Protein AF-A0AAW1KNJ4-F1 (afdb_monomer_lite)

pLDDT: mean 74.17, std 12.13, range [49.53, 91.25]

Radius of gyration: 25.49 Å; chains: 1; bounding box: 36×62×52 Å

InterPro domains:
  IPR037448 Zwei Ig domain protein zig-8 [PTHR23279] (3-48)

Organism: Po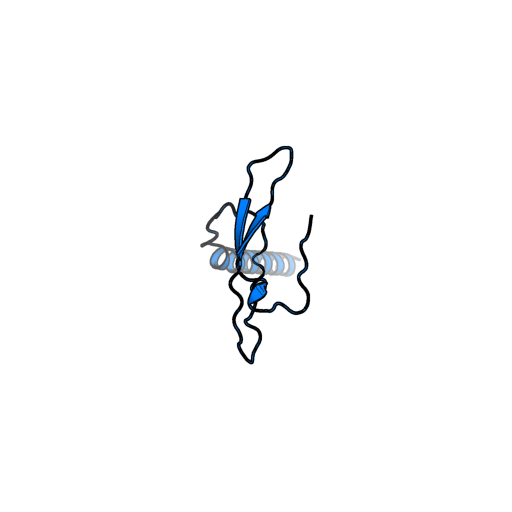pillia japonica (NCBI:txid7064)

Secondary structure (DSSP, 8-state):
-----SS--GGG-EEEEE--TTS--EEEEE-----SS-----------------TTHHHHHHHHHHHHHHHHHHHHHT-

Structure (mmCIF, N/CA/C/O backbone):
data_AF-A0AAW1KNJ4-F1
#
_entry.id   AF-A0AAW1KNJ4-F1
#
loop_
_atom_site.group_PDB
_atom_site.id
_atom_site.type_symbol
_atom_site.label_atom_id
_atom_site.label_alt_id
_atom_site.label_comp_id
_atom_site.label_asym_id
_atom_site.label_entity_id
_atom_site.label_seq_id
_atom_site.pdbx_PDB_ins_code
_atom_site.Cartn_x
_atom_site.Cartn_y
_atom_site.Cartn_z
_atom_site.occupancy
_atom_site.B_iso_or_equiv
_atom_site.auth_seq_id
_atom_site.auth_comp_id
_atom_site.auth_asym_id
_atom_site.auth_atom_id
_atom_site.pdbx_PDB_model_num
ATOM 1 N N . MET A 1 1 ? -2.122 6.254 -16.673 1.00 57.62 1 MET A N 1
ATOM 2 C CA . MET A 1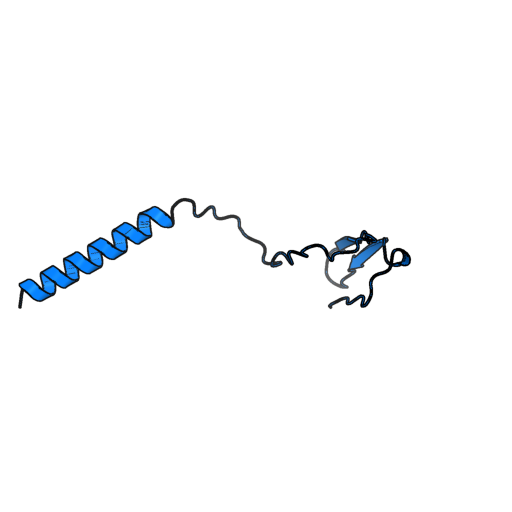 1 ? -2.699 4.905 -16.822 1.00 57.62 1 MET A CA 1
ATOM 3 C C . MET A 1 1 ? -3.010 4.408 -15.424 1.00 57.62 1 MET A C 1
ATOM 5 O O . MET A 1 1 ? -2.079 4.147 -14.673 1.00 57.62 1 MET A O 1
ATOM 9 N N . GLU A 1 2 ? -4.283 4.385 -15.049 1.00 75.69 2 GLU A N 1
ATOM 10 C CA . GLU A 1 2 ? -4.753 3.876 -13.757 1.00 75.69 2 GLU A CA 1
ATOM 11 C C . GLU A 1 2 ? -5.728 2.730 -14.041 1.00 75.69 2 GLU A C 1
ATOM 13 O O . GLU A 1 2 ? -6.525 2.830 -14.973 1.00 75.69 2 GLU A O 1
ATOM 18 N N . LEU A 1 3 ? -5.615 1.630 -13.293 1.00 78.44 3 LEU A N 1
ATOM 19 C CA . LEU A 1 3 ? -6.524 0.489 -13.381 1.00 78.44 3 LEU A CA 1
ATOM 20 C C . LEU A 1 3 ? -7.381 0.471 -12.117 1.00 78.44 3 LEU A C 1
ATOM 22 O O . LEU A 1 3 ? -6.847 0.325 -11.018 1.00 78.44 3 LEU A O 1
ATOM 26 N N . LEU A 1 4 ? -8.696 0.600 -12.288 1.00 83.12 4 LEU A N 1
ATOM 27 C CA . LEU A 1 4 ? -9.675 0.532 -11.209 1.00 83.12 4 LEU A CA 1
ATOM 28 C C . LEU A 1 4 ? -10.535 -0.721 -11.384 1.00 83.12 4 LEU A C 1
ATOM 30 O O . LEU A 1 4 ? -11.168 -0.895 -12.423 1.00 83.12 4 LEU A O 1
ATOM 34 N N . ILE A 1 5 ? -10.575 -1.569 -10.356 1.00 80.62 5 ILE A N 1
ATOM 35 C CA . ILE A 1 5 ? -11.423 -2.767 -10.305 1.00 80.62 5 ILE A CA 1
ATOM 36 C C . ILE A 1 5 ? -12.436 -2.556 -9.170 1.00 80.62 5 ILE A C 1
ATOM 38 O O . ILE A 1 5 ? -12.110 -2.800 -8.006 1.00 80.62 5 ILE A O 1
ATOM 42 N N . PRO A 1 6 ? -13.637 -2.026 -9.460 1.00 78.69 6 PRO A N 1
ATOM 43 C CA . PRO A 1 6 ? -14.681 -1.890 -8.451 1.00 78.69 6 PRO A CA 1
ATOM 44 C C . PRO A 1 6 ? -15.220 -3.276 -8.067 1.00 78.69 6 PRO A C 1
ATOM 46 O O . PRO A 1 6 ? -15.438 -4.110 -8.938 1.00 78.69 6 PRO A O 1
ATOM 49 N N . ASN A 1 7 ? -15.474 -3.506 -6.775 1.00 78.69 7 ASN A N 1
ATOM 50 C CA . ASN A 1 7 ? -16.006 -4.774 -6.247 1.00 78.69 7 ASN A CA 1
ATOM 51 C C . ASN A 1 7 ? -15.145 -6.000 -6.612 1.00 78.69 7 ASN A C 1
ATOM 53 O O . ASN A 1 7 ? -15.599 -6.921 -7.288 1.00 78.69 7 ASN A O 1
ATOM 57 N N . ALA A 1 8 ? -13.885 -6.001 -6.168 1.00 79.62 8 ALA A N 1
ATOM 58 C CA . ALA A 1 8 ? -12.958 -7.100 -6.421 1.00 79.62 8 ALA A CA 1
ATOM 59 C C . ALA A 1 8 ? -13.465 -8.436 -5.833 1.00 79.62 8 ALA A C 1
ATOM 61 O O . ALA A 1 8 ? -13.526 -8.611 -4.620 1.00 79.62 8 ALA A O 1
ATOM 62 N N . ASP A 1 9 ? -13.794 -9.370 -6.724 1.00 83.25 9 ASP A N 1
ATOM 63 C CA . ASP A 1 9 ? -14.074 -10.789 -6.451 1.00 83.25 9 ASP A CA 1
ATOM 64 C C . ASP A 1 9 ? -12.830 -11.676 -6.673 1.00 83.25 9 ASP A C 1
ATOM 66 O O . ASP A 1 9 ? -11.909 -11.274 -7.389 1.00 83.25 9 ASP A O 1
ATOM 70 N N . ILE A 1 10 ? -12.805 -12.892 -6.112 1.00 81.69 10 ILE A N 1
ATOM 71 C CA . ILE A 1 10 ? -11.712 -13.870 -6.294 1.00 81.69 10 ILE A CA 1
ATOM 72 C C . ILE A 1 10 ? 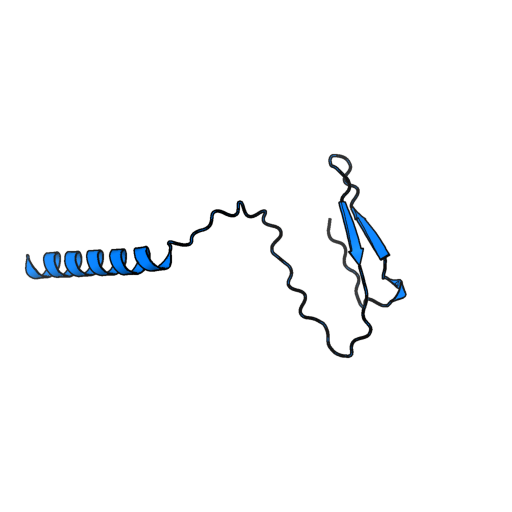-11.351 -14.151 -7.752 1.00 81.69 10 ILE A C 1
ATOM 74 O O . ILE A 1 10 ? -10.191 -14.448 -8.035 1.00 81.69 10 ILE A O 1
ATOM 78 N N . GLN A 1 11 ? -12.298 -14.022 -8.682 1.00 83.94 11 GLN A N 1
ATOM 79 C CA . GLN A 1 11 ? -12.038 -14.195 -10.114 1.00 83.94 11 GLN A CA 1
ATOM 80 C C . GLN A 1 11 ? -11.098 -13.125 -10.691 1.00 83.94 11 GLN A C 1
ATOM 82 O O . GLN A 1 11 ? -10.494 -13.337 -11.739 1.00 83.94 11 GLN A O 1
ATOM 87 N N . HIS A 1 12 ? -10.936 -11.995 -9.999 1.00 84.50 12 HIS A N 1
ATOM 88 C CA . HIS A 1 12 ? -10.014 -10.926 -10.380 1.00 84.50 12 HIS A CA 1
ATOM 89 C C . HIS A 1 12 ? -8.595 -11.134 -9.827 1.00 84.50 12 HIS A C 1
ATOM 91 O O . HIS A 1 12 ? -7.726 -10.293 -10.061 1.00 84.50 12 HIS A O 1
ATOM 97 N N . ALA A 1 13 ? -8.328 -12.211 -9.083 1.00 84.62 13 ALA A N 1
ATOM 98 C CA . ALA A 1 13 ? -6.977 -12.530 -8.635 1.00 84.62 13 ALA A CA 1
ATOM 99 C C . ALA A 1 13 ? -6.104 -12.974 -9.822 1.00 84.62 13 ALA A C 1
ATOM 101 O O . ALA A 1 13 ? -6.534 -13.753 -10.671 1.00 84.62 13 ALA A O 1
ATOM 102 N N . GLY A 1 14 ? -4.863 -12.495 -9.881 1.00 87.56 14 GLY A N 1
ATOM 103 C CA . GLY A 1 14 ? -3.958 -12.832 -10.978 1.00 87.56 14 GLY A CA 1
ATOM 104 C C . GLY A 1 14 ? -2.807 -11.852 -11.163 1.00 87.56 14 GLY A C 1
ATOM 105 O O . GLY A 1 14 ? -2.638 -10.902 -10.398 1.00 87.56 14 GLY A O 1
ATOM 106 N N . ASN A 1 15 ? -2.005 -12.094 -12.199 1.00 86.75 15 ASN A N 1
ATOM 107 C CA . ASN A 1 15 ? -0.868 -11.251 -12.545 1.00 86.75 15 ASN A CA 1
ATOM 108 C C . ASN A 1 15 ? -1.281 -10.161 -13.538 1.00 86.75 15 ASN A C 1
ATOM 110 O O . ASN A 1 15 ? -1.584 -10.444 -14.697 1.00 86.75 15 ASN A O 1
ATOM 114 N N . TYR A 1 16 ? -1.244 -8.915 -13.088 1.00 85.81 16 TYR A N 1
ATOM 115 C CA . TYR A 1 16 ? -1.509 -7.753 -13.918 1.00 85.81 16 TYR A CA 1
ATOM 116 C C . TYR A 1 16 ? -0.182 -7.166 -14.371 1.00 85.81 16 TYR A C 1
ATOM 118 O O . TYR A 1 16 ? 0.638 -6.748 -13.556 1.00 85.81 16 TYR A O 1
ATOM 126 N N . SER A 1 17 ? 0.030 -7.122 -15.682 1.00 84.56 17 SER A N 1
ATOM 127 C CA . SER A 1 17 ? 1.228 -6.532 -16.267 1.00 84.56 17 SER A CA 1
ATOM 128 C C . SER A 1 17 ? 0.906 -5.170 -16.870 1.00 84.56 17 SER A C 1
ATOM 130 O O . SER A 1 17 ? -0.039 -5.040 -17.650 1.00 84.56 17 SER A O 1
ATOM 132 N N . CYS A 1 18 ? 1.682 -4.147 -16.517 1.00 80.50 18 CYS A N 1
ATOM 133 C CA . CYS A 1 18 ? 1.699 -2.896 -17.252 1.00 80.50 18 CYS A CA 1
ATOM 134 C C . CYS A 1 18 ? 2.789 -2.976 -18.325 1.00 80.50 18 CYS A C 1
ATOM 136 O O . CYS A 1 18 ? 3.965 -3.179 -18.033 1.00 80.50 18 CYS A O 1
ATOM 138 N N . VAL A 1 19 ? 2.382 -2.822 -19.584 1.00 85.06 19 VAL A N 1
ATOM 139 C CA . VAL A 1 19 ? 3.279 -2.886 -20.743 1.00 85.06 19 VAL A CA 1
ATOM 140 C C . VAL A 1 19 ? 3.309 -1.503 -21.402 1.00 85.06 19 VAL A C 1
ATOM 142 O O . VAL A 1 19 ? 2.482 -1.214 -22.269 1.00 85.06 19 VAL A O 1
ATOM 145 N N . PRO A 1 20 ? 4.185 -0.591 -20.950 1.00 76.00 20 PRO A N 1
ATOM 146 C CA . PRO A 1 20 ? 4.359 0.705 -21.591 1.00 76.00 20 PRO A CA 1
ATOM 147 C C . PRO A 1 20 ? 5.131 0.552 -22.911 1.00 76.00 20 PRO A C 1
ATOM 149 O O . PRO A 1 20 ? 6.072 -0.226 -23.000 1.00 76.00 20 PRO A O 1
ATOM 152 N N . SER A 1 21 ? 4.785 1.334 -23.937 1.00 80.31 21 SER A N 1
ATOM 153 C CA . SER A 1 21 ? 5.424 1.234 -25.263 1.00 80.31 21 SER A CA 1
ATOM 154 C C . SER A 1 21 ? 6.914 1.603 -25.283 1.00 80.31 21 SER A C 1
ATOM 156 O O . SER A 1 21 ? 7.620 1.202 -26.199 1.00 80.31 21 SER A O 1
ATOM 158 N N . ASN A 1 22 ? 7.385 2.360 -24.285 1.00 76.31 22 ASN A N 1
ATOM 159 C CA . ASN A 1 22 ? 8.733 2.942 -24.239 1.00 76.31 22 ASN A CA 1
ATOM 160 C C . ASN A 1 22 ? 9.531 2.559 -22.977 1.00 76.31 22 ASN A C 1
ATOM 162 O O . ASN A 1 22 ? 10.545 3.193 -22.691 1.00 76.31 22 ASN A O 1
ATOM 166 N N . ALA A 1 23 ? 9.072 1.594 -22.176 1.00 76.62 23 ALA A N 1
ATOM 167 C CA . ALA A 1 23 ? 9.762 1.198 -20.947 1.00 76.62 23 ALA A CA 1
ATOM 168 C C . ALA A 1 23 ? 9.588 -0.298 -20.659 1.00 76.62 23 ALA A C 1
ATOM 170 O O . ALA A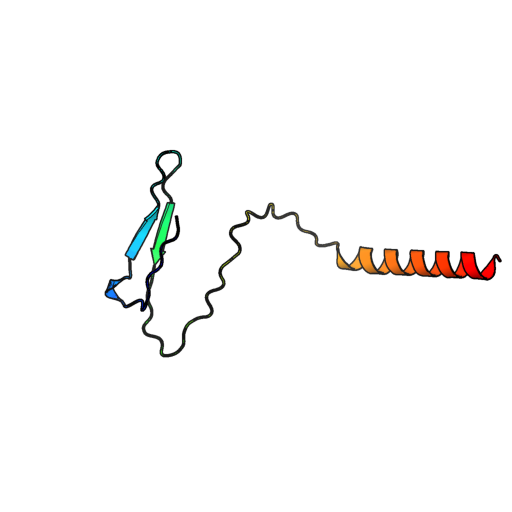 1 23 ? 8.783 -0.977 -21.294 1.00 76.62 23 ALA A O 1
ATOM 171 N N . GLU A 1 24 ? 10.366 -0.808 -19.706 1.00 76.62 24 GLU A N 1
ATOM 172 C CA . GLU A 1 24 ? 10.300 -2.209 -19.304 1.00 76.62 24 GLU A CA 1
ATOM 173 C C . GLU A 1 24 ? 8.927 -2.542 -18.685 1.00 76.62 24 GLU A C 1
ATOM 175 O O . GLU A 1 24 ? 8.422 -1.762 -17.866 1.00 76.62 24 GLU A O 1
ATOM 180 N N . PRO A 1 25 ? 8.300 -3.671 -19.064 1.00 77.25 25 PRO A N 1
ATOM 181 C CA . PRO A 1 25 ? 7.044 -4.106 -18.471 1.00 77.25 25 PRO A CA 1
ATOM 182 C C . PRO A 1 25 ? 7.190 -4.395 -16.977 1.00 77.25 25 PRO A C 1
ATOM 184 O O . PRO A 1 25 ? 8.114 -5.094 -16.564 1.00 77.25 25 PRO A O 1
ATOM 187 N N . VAL A 1 26 ? 6.238 -3.932 -16.166 1.00 80.75 26 VAL A N 1
ATOM 188 C CA . VAL A 1 26 ? 6.175 -4.269 -14.735 1.00 80.75 26 VAL A CA 1
ATOM 189 C C . VAL A 1 26 ? 4.970 -5.152 -14.472 1.00 80.75 26 VAL A C 1
ATOM 191 O O . VAL A 1 26 ? 3.885 -4.913 -14.991 1.00 80.75 26 VAL A O 1
ATOM 194 N N . SER A 1 27 ? 5.151 -6.175 -13.645 1.00 83.06 27 SER A N 1
ATOM 195 C CA . SER A 1 27 ? 4.088 -7.115 -13.292 1.00 83.06 27 SER A CA 1
ATOM 196 C C . SER A 1 27 ? 3.774 -7.036 -11.803 1.00 83.06 27 SER A C 1
ATOM 198 O O . SER A 1 27 ? 4.684 -6.943 -10.978 1.00 83.06 27 SER A O 1
ATOM 200 N N . VAL A 1 28 ? 2.487 -7.058 -11.459 1.00 82.94 28 VAL A N 1
ATOM 201 C CA . VAL A 1 28 ? 1.988 -7.060 -10.082 1.00 82.94 28 VAL A CA 1
ATOM 202 C C . VAL A 1 28 ? 1.030 -8.228 -9.884 1.00 82.94 28 VAL A C 1
ATOM 204 O O . VAL A 1 28 ? 0.091 -8.422 -10.651 1.00 82.94 28 VAL A O 1
ATOM 207 N N . ASN A 1 29 ? 1.251 -9.009 -8.830 1.00 85.62 29 ASN A N 1
ATOM 208 C CA . ASN A 1 29 ? 0.372 -10.119 -8.483 1.00 85.62 29 ASN A CA 1
ATOM 209 C C . ASN A 1 29 ? -0.711 -9.646 -7.506 1.00 85.62 29 ASN A C 1
ATOM 211 O O . ASN A 1 29 ? -0.399 -9.207 -6.397 1.00 85.62 29 ASN A O 1
ATOM 215 N N . VAL A 1 30 ? -1.973 -9.744 -7.914 1.00 86.75 30 VAL A N 1
ATOM 216 C CA . VAL A 1 30 ? -3.137 -9.352 -7.114 1.00 86.75 30 VAL A CA 1
ATOM 217 C C . VAL A 1 30 ? -3.743 -10.595 -6.483 1.00 86.75 30 VAL A C 1
ATOM 219 O O . VAL A 1 30 ? -4.151 -11.526 -7.176 1.00 86.75 30 VAL A O 1
ATOM 222 N N . HIS A 1 31 ? -3.834 -10.590 -5.156 1.00 84.25 31 HIS A N 1
ATOM 223 C CA . HIS A 1 31 ? -4.521 -11.620 -4.390 1.00 84.25 31 HIS A CA 1
ATOM 224 C C . HIS A 1 31 ? -5.763 -11.018 -3.730 1.00 84.25 31 HIS A C 1
ATOM 226 O O . HIS A 1 31 ? -5.657 -10.028 -3.007 1.00 84.25 31 HIS A O 1
ATOM 232 N N . VAL A 1 32 ? -6.933 -11.604 -3.990 1.00 82.75 32 VAL A N 1
ATOM 233 C CA . VAL A 1 32 ? -8.213 -11.146 -3.438 1.00 82.75 32 VAL A CA 1
ATOM 234 C C . VAL A 1 32 ? -8.612 -12.058 -2.283 1.00 82.75 32 VAL A C 1
ATOM 236 O O . VAL A 1 32 ? -8.663 -13.277 -2.431 1.00 82.75 32 VAL A O 1
ATOM 239 N N . LEU A 1 33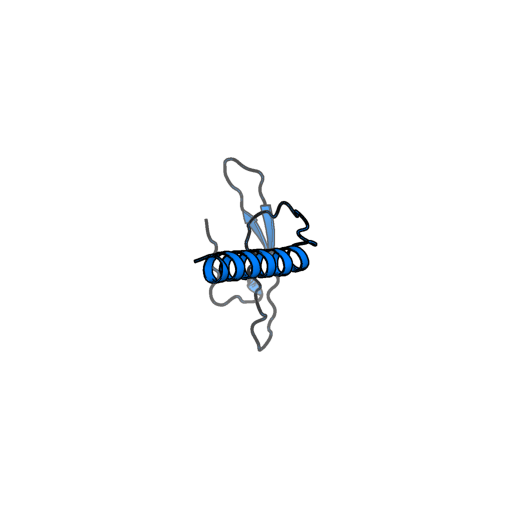 ? -8.883 -11.453 -1.127 1.00 81.81 33 LEU A N 1
ATOM 240 C CA . LEU A 1 33 ? -9.280 -12.138 0.101 1.00 81.81 33 LEU A CA 1
ATOM 241 C C . LEU A 1 33 ? -10.768 -11.875 0.373 1.00 81.81 33 LEU A C 1
ATOM 243 O O . LEU A 1 33 ? -11.194 -10.724 0.383 1.00 81.81 33 LEU A O 1
ATOM 247 N N . HIS A 1 34 ? -11.544 -12.922 0.665 1.00 70.50 34 HIS A N 1
ATOM 248 C CA . HIS A 1 34 ? -12.943 -12.818 1.112 1.00 70.50 34 HIS A CA 1
ATOM 249 C C . HIS A 1 34 ? -13.048 -12.487 2.612 1.00 70.50 34 HIS A C 1
ATOM 251 O O . HIS A 1 34 ? -13.678 -13.215 3.379 1.00 70.50 34 HIS A O 1
ATOM 257 N N . SER A 1 35 ? -12.388 -11.424 3.073 1.00 64.44 35 SER A N 1
ATOM 258 C CA . SER A 1 35 ? -12.528 -10.986 4.464 1.00 64.44 35 SER A CA 1
ATOM 259 C C . SER A 1 35 ? -13.739 -10.067 4.631 1.00 64.44 35 SER A C 1
ATOM 261 O O . SER A 1 35 ? -13.970 -9.168 3.832 1.00 64.44 35 SER A O 1
ATOM 263 N N . GLU A 1 36 ? -14.475 -10.223 5.733 1.00 65.19 36 GLU A N 1
ATOM 264 C CA . GLU A 1 36 ? -15.623 -9.369 6.103 1.00 65.19 36 GLU A CA 1
ATOM 265 C C . GLU A 1 36 ? -15.235 -7.900 6.381 1.00 65.19 36 GLU A C 1
ATOM 267 O O . GLU A 1 36 ? -16.086 -7.042 6.604 1.00 65.19 36 GLU A O 1
ATOM 272 N N . LYS A 1 37 ? -13.930 -7.605 6.414 1.00 66.38 37 LYS A N 1
ATOM 273 C CA . LYS A 1 37 ? -13.345 -6.310 6.762 1.00 66.38 37 LYS A CA 1
ATOM 274 C C . LYS A 1 37 ? -12.310 -5.959 5.690 1.00 66.38 37 LYS A C 1
ATOM 276 O O . LYS A 1 37 ? -11.408 -6.776 5.470 1.00 66.38 37 LYS A O 1
ATOM 281 N N . PRO A 1 38 ? -12.404 -4.795 5.026 1.00 66.00 38 PRO A N 1
ATOM 282 C CA . PRO A 1 38 ? -11.395 -4.379 4.062 1.00 66.00 38 PRO A CA 1
ATOM 283 C C . PRO A 1 38 ? -10.056 -4.162 4.776 1.00 66.00 38 PRO A C 1
ATOM 285 O O . PRO A 1 38 ? -9.988 -3.482 5.801 1.00 66.00 38 PRO A O 1
ATOM 288 N N . ALA A 1 39 ? -8.987 -4.761 4.250 1.00 65.12 39 ALA A N 1
ATOM 289 C CA . ALA A 1 39 ? -7.641 -4.529 4.758 1.00 65.12 39 ALA A CA 1
ATOM 290 C C . ALA A 1 39 ? -7.227 -3.072 4.502 1.00 65.12 39 ALA A C 1
ATOM 292 O O . ALA A 1 39 ? -7.566 -2.490 3.469 1.00 65.12 39 ALA A O 1
ATOM 293 N N . ALA A 1 40 ? -6.466 -2.482 5.426 1.00 64.75 40 ALA A N 1
ATOM 294 C CA . ALA A 1 40 ? -5.879 -1.166 5.215 1.00 64.75 40 ALA A CA 1
ATOM 295 C C . ALA A 1 40 ? -4.889 -1.236 4.041 1.00 64.75 40 ALA A C 1
ATOM 297 O O . ALA A 1 40 ? -3.776 -1.744 4.173 1.00 64.75 40 ALA A O 1
ATOM 298 N N . MET A 1 41 ? -5.301 -0.741 2.875 1.00 68.38 41 MET A N 1
ATOM 299 C CA . MET A 1 41 ? -4.424 -0.602 1.718 1.00 68.38 41 MET A CA 1
ATOM 300 C C . MET A 1 41 ? -3.544 0.625 1.937 1.00 68.38 41 MET A C 1
ATOM 302 O O . MET A 1 41 ? -3.949 1.758 1.675 1.00 68.38 41 MET A O 1
ATOM 306 N N . GLN A 1 42 ? -2.333 0.412 2.447 1.00 65.94 42 GLN A N 1
ATOM 307 C CA . GLN A 1 42 ? -1.324 1.459 2.493 1.00 65.94 42 GLN A CA 1
ATOM 308 C C . GLN A 1 42 ? -0.844 1.677 1.056 1.00 65.94 42 GLN A C 1
ATOM 310 O O . GLN A 1 42 ? 0.066 0.999 0.582 1.00 65.94 42 GLN A O 1
ATOM 315 N N . HIS A 1 43 ? -1.500 2.590 0.334 1.00 60.12 43 HIS A N 1
ATOM 316 C CA . HIS A 1 43 ? -0.970 3.130 -0.912 1.00 60.12 43 HIS A CA 1
ATOM 317 C C . HIS A 1 43 ? 0.352 3.819 -0.564 1.00 60.12 43 HIS A C 1
ATOM 319 O O . HIS A 1 43 ? 0.395 4.991 -0.197 1.00 60.12 43 HIS A O 1
ATOM 325 N N . GLY A 1 44 ? 1.437 3.045 -0.595 1.00 52.59 44 GLY A N 1
ATOM 326 C CA . GLY A 1 44 ? 2.784 3.557 -0.466 1.00 52.59 44 GLY A CA 1
ATOM 327 C C . GLY A 1 44 ? 2.982 4.546 -1.596 1.00 52.59 44 GLY A C 1
ATOM 328 O O . GLY A 1 44 ? 2.907 4.168 -2.768 1.00 52.59 44 GLY A O 1
ATOM 329 N N . SER A 1 45 ? 3.163 5.817 -1.241 1.00 53.06 45 SER A N 1
ATOM 330 C CA . SER A 1 45 ? 3.557 6.860 -2.171 1.00 53.06 45 SER A CA 1
ATOM 331 C C . SER A 1 45 ? 4.687 6.314 -3.026 1.00 53.06 45 SER A C 1
ATOM 333 O O . SER A 1 45 ? 5.781 6.040 -2.534 1.00 53.06 45 SER A O 1
ATOM 335 N N . LYS A 1 46 ? 4.402 6.128 -4.313 1.00 55.03 46 LYS A N 1
ATOM 336 C CA . LYS A 1 46 ? 5.374 5.737 -5.330 1.00 55.03 46 LYS A CA 1
ATOM 337 C C . LYS A 1 46 ? 6.248 6.954 -5.628 1.00 55.03 46 LYS A C 1
ATOM 339 O O . LYS A 1 46 ? 6.283 7.448 -6.744 1.00 55.03 46 LYS A O 1
ATOM 344 N N . ASN A 1 47 ? 6.906 7.482 -4.606 1.00 50.88 47 ASN A N 1
ATOM 345 C CA . ASN A 1 47 ? 8.035 8.363 -4.773 1.00 50.88 47 ASN A CA 1
ATOM 346 C C . ASN A 1 47 ? 9.229 7.576 -4.264 1.00 50.88 47 ASN A C 1
ATOM 348 O O . ASN A 1 47 ? 9.398 7.383 -3.063 1.00 50.88 47 ASN A O 1
ATOM 352 N N . CYS A 1 48 ? 9.987 7.068 -5.233 1.00 54.12 48 CYS A N 1
ATOM 353 C CA . CYS A 1 48 ? 11.344 6.577 -5.101 1.00 54.12 48 CYS A CA 1
ATOM 354 C C . CYS A 1 48 ? 12.082 7.409 -4.044 1.00 54.12 48 CYS A C 1
ATOM 356 O O . CYS A 1 48 ? 12.452 8.560 -4.277 1.00 54.12 48 CYS A O 1
ATOM 358 N N . GLY A 1 49 ? 12.202 6.860 -2.840 1.00 49.53 49 GLY A N 1
ATOM 359 C CA . GLY A 1 49 ? 13.044 7.437 -1.818 1.00 49.53 49 GLY A CA 1
ATOM 360 C C . GLY A 1 49 ? 14.463 7.035 -2.161 1.00 49.53 49 GLY A C 1
ATOM 361 O O . GLY A 1 49 ? 14.824 5.873 -1.988 1.00 49.53 49 GLY A O 1
ATOM 362 N N . ILE A 1 50 ? 15.300 7.988 -2.571 1.00 57.41 50 ILE A N 1
ATOM 363 C CA . ILE A 1 50 ? 16.684 7.895 -2.113 1.00 57.41 50 ILE A CA 1
ATOM 364 C C . ILE A 1 50 ? 16.550 7.848 -0.592 1.00 57.41 50 ILE A C 1
ATOM 366 O O . ILE A 1 50 ? 16.104 8.824 0.013 1.00 57.41 50 ILE A O 1
ATOM 370 N N . ALA A 1 51 ? 16.827 6.694 0.013 1.00 59.88 51 ALA A N 1
ATOM 371 C CA . ALA A 1 51 ? 16.854 6.537 1.457 1.00 59.88 51 ALA A CA 1
ATOM 372 C C . ALA A 1 51 ? 18.047 7.333 2.006 1.00 59.88 51 ALA A C 1
ATOM 374 O O . ALA A 1 51 ? 19.066 6.779 2.412 1.00 59.88 51 ALA A O 1
ATOM 375 N N . ILE A 1 52 ? 17.942 8.662 1.994 1.00 62.72 52 ILE A N 1
ATOM 376 C CA . ILE A 1 52 ? 18.798 9.516 2.797 1.00 62.72 52 ILE A CA 1
ATOM 377 C C . ILE A 1 52 ? 18.300 9.365 4.227 1.00 62.72 52 ILE A C 1
ATOM 379 O O . ILE A 1 52 ? 17.340 10.005 4.630 1.00 62.72 52 ILE A O 1
ATOM 383 N N . ASN A 1 53 ? 18.904 8.454 4.987 1.00 59.75 53 ASN A N 1
ATOM 384 C CA . ASN A 1 53 ? 18.659 8.326 6.421 1.00 59.75 53 ASN A CA 1
ATOM 385 C C . ASN A 1 53 ? 18.772 9.712 7.088 1.00 59.75 53 ASN A C 1
ATOM 387 O O . ASN A 1 53 ? 19.893 10.209 7.224 1.00 59.75 53 ASN A O 1
ATOM 391 N N . PRO A 1 54 ? 17.691 10.357 7.569 1.00 59.38 54 PRO A N 1
ATOM 392 C CA . PRO A 1 54 ? 17.814 11.592 8.310 1.00 59.38 54 PRO A CA 1
ATOM 393 C C . PRO A 1 54 ? 17.688 11.250 9.798 1.00 59.38 54 PRO A C 1
ATOM 395 O O . PRO A 1 54 ? 16.843 11.792 10.501 1.00 59.38 54 PRO A O 1
ATOM 398 N N . HIS A 1 55 ? 18.548 10.350 10.292 1.00 61.44 55 HIS A N 1
ATOM 399 C CA . HIS A 1 55 ? 18.624 9.965 11.713 1.00 61.44 55 HIS A CA 1
ATOM 400 C C . HIS A 1 55 ? 18.930 11.165 12.650 1.00 61.44 55 HIS A C 1
ATOM 402 O O . HIS A 1 55 ? 18.816 11.069 13.864 1.00 61.44 55 HIS A O 1
ATOM 408 N N . TRP A 1 56 ? 19.252 12.341 12.099 1.00 59.25 56 TRP A N 1
ATOM 409 C CA . TRP A 1 56 ? 19.732 13.522 12.827 1.00 59.25 56 TRP A CA 1
ATOM 410 C C . TRP A 1 56 ? 18.768 14.724 12.824 1.00 59.25 56 TRP A C 1
ATOM 412 O O . TRP A 1 56 ? 19.200 15.864 13.012 1.00 59.25 56 TRP A O 1
ATOM 422 N N . LYS A 1 57 ? 17.464 14.533 12.576 1.00 55.12 57 LYS A N 1
ATOM 423 C CA . LYS A 1 57 ? 16.518 15.671 12.491 1.00 55.12 57 LYS A CA 1
ATOM 424 C C . LYS A 1 57 ? 15.894 16.103 13.821 1.00 55.12 57 LYS A C 1
ATOM 426 O O . LYS A 1 57 ? 15.421 17.228 13.906 1.00 55.12 57 LYS A O 1
ATOM 431 N N . HIS A 1 58 ? 15.955 15.289 14.875 1.00 57.62 58 HIS A N 1
ATOM 432 C CA . HIS A 1 58 ? 15.391 15.677 16.179 1.00 57.62 58 HIS A CA 1
ATOM 433 C C . HIS A 1 58 ? 16.345 16.511 17.048 1.00 57.62 58 HIS A C 1
ATOM 435 O O . HIS A 1 58 ? 15.905 17.423 17.750 1.00 57.62 58 HIS A O 1
ATOM 441 N N . HIS A 1 59 ? 17.655 16.247 16.985 1.00 58.12 59 HIS A N 1
ATOM 442 C CA . HIS A 1 59 ? 18.620 16.952 17.837 1.00 58.12 59 HIS A CA 1
ATOM 443 C C . HIS A 1 59 ? 18.924 18.372 17.333 1.00 58.12 59 HIS A C 1
ATOM 445 O O . HIS A 1 59 ? 19.122 19.296 18.116 1.00 58.12 59 HIS A O 1
ATOM 451 N N . THR A 1 60 ? 18.916 18.564 16.012 1.00 62.72 60 THR A N 1
ATOM 452 C CA . THR A 1 60 ? 19.206 19.860 15.383 1.00 62.72 60 THR A CA 1
ATOM 453 C C . THR A 1 60 ? 18.055 20.859 15.524 1.00 62.72 60 THR A C 1
ATOM 455 O O . THR A 1 60 ? 18.319 22.047 15.683 1.00 62.72 60 THR A O 1
ATOM 458 N N . PHE A 1 61 ? 16.794 20.406 15.556 1.00 69.31 61 PHE A N 1
ATOM 459 C CA . PHE A 1 61 ? 15.630 21.289 15.723 1.00 69.31 61 PHE A CA 1
ATOM 460 C C . PHE A 1 61 ? 15.613 21.998 17.087 1.00 69.31 61 PHE A C 1
ATOM 462 O O . PHE A 1 61 ? 15.427 23.210 17.146 1.00 69.31 61 PHE A O 1
ATOM 469 N N . ASN A 1 62 ? 15.896 21.270 18.176 1.00 69.75 62 ASN A N 1
ATOM 470 C CA . ASN A 1 62 ? 15.943 21.858 19.519 1.00 69.75 62 ASN A CA 1
ATOM 471 C C . ASN A 1 62 ? 17.025 22.945 19.626 1.00 69.75 62 ASN A C 1
ATOM 473 O O . ASN A 1 62 ? 16.745 24.046 20.091 1.00 69.75 62 ASN A O 1
ATOM 477 N N . ILE A 1 63 ? 18.241 22.668 19.140 1.00 83.56 63 ILE A N 1
ATOM 478 C CA . ILE A 1 63 ? 19.372 23.609 19.211 1.00 83.56 63 ILE A CA 1
ATOM 479 C C . ILE A 1 63 ? 19.068 24.910 18.449 1.00 83.56 63 ILE A C 1
ATOM 481 O O . ILE A 1 63 ? 19.344 25.993 18.963 1.00 83.56 63 ILE A O 1
ATOM 485 N N . ILE A 1 64 ? 18.459 24.822 17.259 1.00 85.62 64 ILE A N 1
ATOM 486 C CA . ILE A 1 64 ? 18.100 25.998 16.448 1.00 85.62 64 ILE A CA 1
ATOM 487 C C . ILE A 1 64 ? 17.109 26.898 17.200 1.00 85.62 64 ILE A C 1
ATOM 489 O O . ILE A 1 64 ? 17.327 28.107 17.284 1.00 85.62 64 ILE A O 1
ATOM 493 N N . CYS A 1 65 ? 16.063 26.320 17.799 1.00 82.94 65 CYS A N 1
ATOM 494 C CA . CYS A 1 65 ? 15.065 27.082 18.551 1.00 82.94 65 CYS A CA 1
ATOM 495 C C . CYS A 1 65 ? 15.669 27.820 19.758 1.00 82.94 65 CYS A C 1
ATOM 497 O O . CYS A 1 65 ? 15.355 28.993 19.972 1.00 82.94 65 CYS A O 1
ATOM 499 N N . PHE A 1 66 ? 16.565 27.176 20.516 1.00 88.56 66 PHE A N 1
ATOM 500 C CA . PHE A 1 66 ? 17.225 27.817 21.659 1.00 88.56 66 PHE A CA 1
ATOM 501 C C . PHE A 1 66 ? 18.097 29.003 21.235 1.00 88.56 66 PHE A C 1
ATOM 503 O O . PHE A 1 66 ? 18.019 30.063 21.853 1.00 88.56 66 PHE A O 1
ATOM 510 N N . ILE A 1 67 ? 18.887 28.867 20.166 1.00 89.56 67 ILE A N 1
ATOM 511 C CA . ILE A 1 67 ? 19.764 29.949 19.691 1.00 89.56 67 ILE A CA 1
ATOM 512 C C . ILE A 1 67 ? 18.938 31.163 19.254 1.00 89.56 67 ILE A C 1
ATOM 514 O O . ILE A 1 67 ? 19.263 32.288 19.635 1.00 89.56 67 ILE A O 1
ATOM 518 N N . SER A 1 68 ? 17.847 30.955 18.511 1.00 88.12 68 SER A N 1
ATOM 519 C CA . SER A 1 68 ? 16.949 32.045 18.106 1.00 88.12 68 SER A CA 1
ATOM 520 C C . SER A 1 68 ? 16.322 32.760 19.306 1.00 88.12 68 SER A C 1
ATOM 522 O O . SER A 1 68 ? 16.218 33.985 19.296 1.00 88.12 68 SER A O 1
ATOM 524 N N . PHE A 1 69 ? 15.954 32.019 20.355 1.00 88.88 69 PHE A N 1
ATOM 525 C CA . PHE A 1 69 ? 15.389 32.591 21.576 1.00 88.88 69 PHE A CA 1
ATOM 526 C C . PHE A 1 69 ? 16.412 33.422 22.360 1.00 88.88 69 PHE A C 1
ATOM 528 O O . PHE A 1 69 ? 16.115 34.550 22.751 1.00 88.88 69 PHE A O 1
ATOM 535 N N . ILE A 1 70 ? 17.637 32.915 22.531 1.00 91.25 70 ILE A N 1
ATOM 536 C CA . ILE A 1 70 ? 18.718 33.661 23.192 1.00 91.25 70 ILE A CA 1
ATOM 537 C C . ILE A 1 70 ? 19.081 34.919 22.395 1.00 91.25 70 ILE A C 1
ATOM 539 O O . ILE A 1 70 ? 19.258 35.981 22.986 1.00 91.25 70 ILE A O 1
ATOM 543 N N . HIS A 1 71 ? 19.135 34.833 21.064 1.00 90.44 71 HIS A N 1
ATOM 544 C CA . HIS A 1 71 ? 19.394 35.993 20.209 1.00 90.44 71 HIS A CA 1
ATOM 545 C C . HIS A 1 71 ? 18.281 37.045 20.342 1.00 90.44 71 HIS A C 1
ATOM 547 O O . HIS A 1 71 ? 18.568 38.234 20.461 1.00 90.44 71 HIS A O 1
ATOM 553 N N . TRP A 1 72 ? 17.015 36.622 20.391 1.00 90.38 72 TRP A N 1
ATOM 554 C CA . TRP A 1 72 ? 15.882 37.523 20.605 1.00 90.38 72 TRP A CA 1
ATOM 555 C C . TRP A 1 72 ? 15.916 38.194 21.985 1.00 90.38 72 TRP A C 1
ATOM 557 O O . TRP A 1 72 ? 15.736 39.409 22.073 1.00 90.38 72 TRP A O 1
ATOM 567 N N . ILE A 1 73 ? 16.228 37.443 23.048 1.00 89.00 73 ILE A N 1
ATOM 568 C CA . ILE A 1 73 ? 16.420 38.005 24.393 1.00 89.00 73 ILE A CA 1
ATOM 569 C C . ILE A 1 73 ? 17.569 39.010 24.396 1.00 89.00 73 ILE A C 1
ATOM 571 O O . ILE A 1 73 ? 17.396 40.112 24.903 1.00 89.00 73 ILE A O 1
ATOM 575 N N . ALA A 1 74 ? 18.721 38.667 23.818 1.00 86.69 74 ALA A N 1
ATOM 576 C CA . ALA A 1 74 ? 19.875 39.561 23.758 1.00 86.69 74 ALA A CA 1
ATOM 577 C C . ALA A 1 74 ? 19.555 40.852 22.987 1.00 86.69 74 ALA A C 1
ATOM 579 O O . ALA A 1 74 ? 19.950 41.936 23.410 1.00 86.69 74 ALA A O 1
ATOM 580 N N . TYR A 1 75 ? 18.786 40.750 21.899 1.00 88.69 75 TYR A N 1
ATOM 581 C CA . TYR A 1 75 ? 18.310 41.907 21.143 1.00 88.69 75 TYR A CA 1
ATOM 582 C C . TYR A 1 75 ? 17.350 42.788 21.955 1.00 88.69 75 TYR A C 1
ATOM 584 O O . TYR A 1 75 ? 17.383 44.010 21.835 1.00 88.69 75 TYR A O 1
ATOM 592 N N . HIS A 1 76 ? 16.507 42.183 22.793 1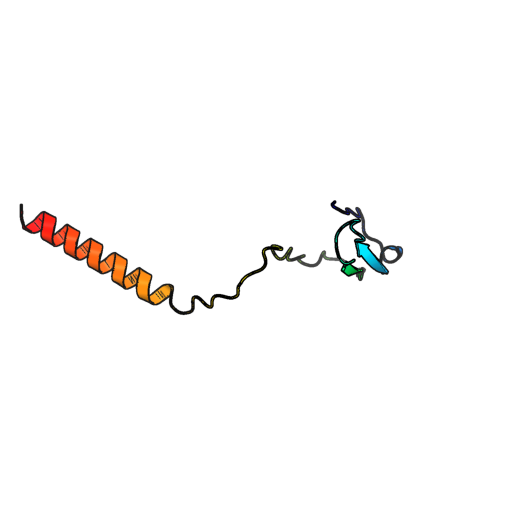.00 82.44 76 HIS A N 1
ATOM 593 C CA . HIS A 1 76 ? 15.572 42.911 23.648 1.00 82.44 76 HIS A CA 1
ATOM 594 C C . HIS A 1 76 ? 16.241 43.508 24.896 1.00 82.44 76 HIS A C 1
ATOM 596 O O . HIS A 1 76 ? 15.814 44.552 25.371 1.00 82.44 76 HIS A O 1
ATOM 602 N N . LEU A 1 77 ? 17.274 42.864 25.443 1.00 74.19 77 LEU A N 1
ATOM 603 C CA . LEU A 1 77 ? 18.016 43.367 26.606 1.00 74.19 77 LEU A CA 1
ATOM 604 C C . LEU A 1 77 ? 19.070 44.424 26.237 1.00 74.19 77 LEU A C 1
ATOM 606 O O . LEU A 1 77 ? 19.591 45.095 27.121 1.00 74.19 77 LEU A O 1
ATOM 610 N N . GLY A 1 78 ? 19.412 44.536 24.950 1.00 68.44 78 GLY A N 1
ATOM 611 C CA . GLY A 1 78 ? 20.376 45.496 24.409 1.00 68.44 78 GLY A CA 1
ATOM 612 C C . GLY A 1 78 ? 19.759 46.754 23.788 1.00 68.44 78 GLY A C 1
ATOM 613 O O . GLY A 1 78 ? 20.475 47.477 23.094 1.00 68.44 78 GLY A O 1
ATOM 614 N N . ARG A 1 79 ? 18.460 47.005 23.992 1.00 54.38 79 ARG A N 1
ATOM 615 C CA . ARG A 1 79 ? 17.775 48.246 23.609 1.00 54.38 79 ARG A CA 1
ATOM 616 C C . ARG A 1 79 ? 17.227 48.953 24.844 1.00 54.38 79 ARG A C 1
ATOM 618 O O . ARG A 1 79 ? 16.726 48.242 25.739 1.00 54.38 79 ARG A O 1
#

Foldseek 3Di:
DDDDDPPDDQVPFAKDWDDDPPDDIDIDGDGDDPDPDDDPPPPPPPDDDPPPPPVPPPVVVVVVVVVVVVVVVVVVVVD

Sequence (79 aa):
MELLIPNADIQHAGNYSCVPSNAEPVSVNVHVLHSEKPAAMQHGSKNCGIAINPHWKHHTFNIICFISFIHWIAYHLGR